Protein AF-A0A954V7H1-F1 (afdb_monomer)

Radius of gyration: 16.61 Å; Cα contacts (8 Å, |Δi|>4): 45; chains: 1; bounding box: 45×21×44 Å

Secondary structure (DSSP, 8-state):
-HHHHHHHHHHHHHHHTHHHHS-GGGHHHHHHHIIIIIIIIIHHHHHHHHHHHH--SS--HHHHHHHHHHHHHHHHHHHHHHHTTSPPPPGGGS--

Solvent-accessible surface area (backbone atoms only — not comparable to full-atom values): 5463 Å² total; per-residue (Å²): 108,69,69,57,51,57,54,48,51,52,52,48,41,57,76,64,46,56,41,51,58,36,59,84,95,44,18,70,60,49,41,50,48,50,48,47,49,50,52,56,48,51,43,48,49,51,51,51,52,28,53,64,70,23,66,52,88,76,81,43,69,67,48,35,55,51,34,41,51,51,49,54,48,50,53,51,49,51,51,56,60,55,50,77,72,54,72,80,52,62,75,92,77,57,85,130

Sequence (96 aa):
FAAGFFTVAQFSFWGNYIPRVFPLHLRGTGEGFAANIGGRILGTAAAWFTISLSQSSPPDAGKIATMSAFVAGAYALVGTVLTFFLPEPASEDLPE

Mean predicted aligned error: 6.33 Å

Foldseek 3Di:
DVVCVLVVVLVCCLVPPQLLLDDPVCSVVSNVCCCCCVVPVVVVVLVVQLCVQQDDVVRDPVSSVVSNCVSVVVVSVVSVVVVVVRDGGDPVPDDD

Structure (mmCIF, N/CA/C/O backbone):
data_AF-A0A954V7H1-F1
#
_entry.id   AF-A0A954V7H1-F1
#
loop_
_atom_site.group_PDB
_atom_site.id
_atom_site.type_symbol
_atom_site.label_atom_id
_atom_site.label_alt_id
_atom_site.label_comp_id
_atom_site.label_asym_id
_atom_site.label_entity_id
_atom_site.label_seq_id
_atom_site.pdbx_PDB_ins_code
_atom_s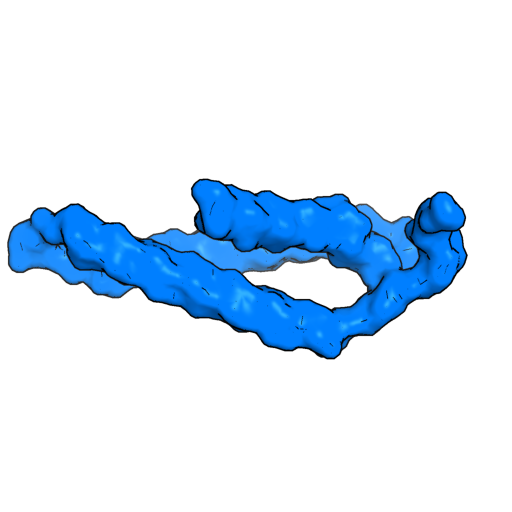ite.Cartn_x
_atom_site.Cartn_y
_atom_site.Cartn_z
_atom_site.occupancy
_atom_site.B_iso_or_equiv
_atom_site.auth_seq_id
_atom_site.auth_comp_id
_atom_site.auth_asym_id
_atom_site.auth_atom_id
_atom_site.pdbx_PDB_model_num
ATOM 1 N N . PHE A 1 1 ? -8.119 10.214 -17.057 1.00 78.44 1 PHE A N 1
ATOM 2 C CA . PHE A 1 1 ? -9.325 10.195 -16.204 1.00 78.44 1 PHE A CA 1
ATOM 3 C C . PHE A 1 1 ? -9.323 9.000 -15.249 1.00 78.44 1 PHE A C 1
ATOM 5 O O . PHE A 1 1 ? -9.097 9.225 -14.072 1.00 78.44 1 PHE A O 1
ATOM 12 N N . ALA A 1 2 ? -9.455 7.752 -15.725 1.00 83.25 2 ALA A N 1
ATOM 13 C CA . ALA A 1 2 ? -9.538 6.562 -14.858 1.00 83.25 2 ALA A CA 1
ATOM 14 C C . ALA A 1 2 ? -8.353 6.392 -13.887 1.00 83.25 2 ALA A C 1
ATOM 16 O O . ALA A 1 2 ? -8.570 6.226 -12.695 1.00 83.25 2 ALA A O 1
ATOM 17 N N . ALA A 1 3 ? -7.107 6.514 -14.364 1.00 82.31 3 ALA A N 1
ATOM 18 C CA . ALA A 1 3 ? -5.928 6.441 -13.492 1.00 82.31 3 ALA A CA 1
ATOM 19 C C . ALA A 1 3 ? -5.975 7.491 -12.367 1.00 82.31 3 ALA A C 1
ATOM 21 O O . ALA A 1 3 ? -5.792 7.160 -11.205 1.00 82.31 3 ALA A O 1
ATOM 22 N N . GLY A 1 4 ? -6.321 8.739 -12.703 1.00 83.44 4 GLY A N 1
ATOM 23 C CA . GLY A 1 4 ? -6.496 9.808 -11.718 1.00 83.44 4 GLY A CA 1
ATOM 24 C C . GLY A 1 4 ? -7.616 9.515 -10.720 1.00 83.44 4 GLY A C 1
ATOM 25 O O . GLY A 1 4 ? -7.418 9.715 -9.531 1.00 83.44 4 GLY A O 1
ATOM 26 N N . PHE A 1 5 ? -8.751 8.978 -11.176 1.00 86.69 5 PHE A N 1
ATOM 27 C CA . PHE A 1 5 ? -9.842 8.560 -10.293 1.00 86.69 5 PHE A CA 1
ATOM 28 C C . PHE A 1 5 ? -9.378 7.507 -9.278 1.00 86.69 5 PHE A C 1
ATOM 30 O O . PHE A 1 5 ? -9.544 7.714 -8.080 1.00 86.69 5 PHE A O 1
ATOM 37 N N . PHE A 1 6 ? -8.738 6.424 -9.731 1.00 82.69 6 PHE A N 1
ATOM 38 C CA . PHE A 1 6 ? -8.277 5.356 -8.837 1.00 82.69 6 PHE A CA 1
ATOM 39 C C . PHE A 1 6 ? -7.179 5.822 -7.876 1.00 82.69 6 PHE A C 1
ATOM 41 O O . PHE A 1 6 ? -7.208 5.471 -6.699 1.00 82.69 6 PHE A O 1
ATOM 48 N N . THR A 1 7 ? -6.237 6.647 -8.339 1.00 82.38 7 THR A N 1
ATOM 49 C CA . THR A 1 7 ? -5.185 7.189 -7.472 1.00 82.38 7 THR A CA 1
ATOM 50 C C . THR A 1 7 ? -5.764 8.137 -6.422 1.00 82.38 7 THR A C 1
ATOM 52 O O . THR A 1 7 ? -5.463 7.993 -5.239 1.00 82.38 7 THR A O 1
ATOM 55 N N . VAL A 1 8 ? -6.623 9.077 -6.825 1.00 85.25 8 VAL A N 1
ATOM 56 C CA . VAL A 1 8 ? -7.211 10.058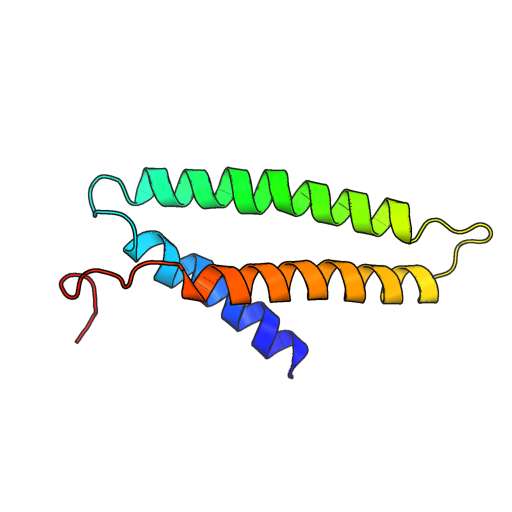 -5.902 1.00 85.25 8 VAL A CA 1
ATOM 57 C C . VAL A 1 8 ? -8.147 9.380 -4.905 1.00 85.25 8 VAL A C 1
ATOM 59 O O . VAL A 1 8 ? -8.040 9.662 -3.717 1.00 85.25 8 VAL A O 1
ATOM 62 N N . ALA A 1 9 ? -8.994 8.441 -5.341 1.00 82.88 9 ALA A N 1
ATOM 63 C CA . ALA A 1 9 ? -9.891 7.708 -4.448 1.00 82.88 9 ALA A CA 1
ATOM 64 C C . ALA A 1 9 ? -9.123 6.981 -3.329 1.00 82.88 9 ALA A C 1
ATOM 66 O O . ALA A 1 9 ? -9.507 7.071 -2.162 1.00 82.88 9 ALA A O 1
ATOM 67 N N . GLN A 1 10 ? -7.998 6.336 -3.658 1.00 78.50 10 GLN A N 1
ATOM 68 C CA . GLN A 1 10 ? -7.178 5.631 -2.672 1.00 78.50 10 GLN A CA 1
ATOM 69 C C . GLN A 1 10 ? -6.519 6.590 -1.664 1.00 78.50 10 GLN A C 1
ATOM 71 O O . GLN A 1 10 ? -6.508 6.314 -0.462 1.00 78.50 10 GLN A O 1
ATOM 76 N N . PHE A 1 11 ? -6.008 7.740 -2.125 1.00 77.38 11 PHE A N 1
ATOM 77 C CA . PHE A 1 11 ? -5.445 8.767 -1.237 1.00 77.3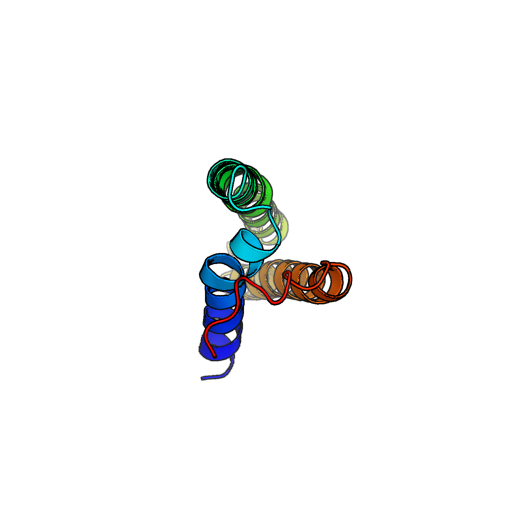8 11 PHE A CA 1
ATOM 78 C C . PHE A 1 11 ? -6.513 9.430 -0.361 1.00 77.38 11 PHE A C 1
ATOM 80 O O . PHE A 1 11 ? -6.267 9.676 0.820 1.00 77.38 11 PHE A O 1
ATOM 87 N N . SER A 1 12 ? -7.707 9.681 -0.903 1.00 78.94 12 SER A N 1
ATOM 88 C CA . SER A 1 12 ? -8.841 10.212 -0.145 1.00 78.94 12 SER A CA 1
ATOM 89 C C . SER A 1 12 ? -9.311 9.236 0.932 1.00 78.94 12 SER A C 1
ATOM 91 O O . SER A 1 12 ? -9.583 9.678 2.048 1.00 78.94 12 SER A O 1
ATOM 93 N N . PHE A 1 13 ? -9.352 7.933 0.632 1.00 77.25 13 PHE A N 1
ATOM 94 C CA . PHE A 1 13 ? -9.657 6.884 1.606 1.00 77.25 13 PHE A CA 1
ATOM 95 C C . PHE A 1 13 ? -8.643 6.875 2.756 1.00 77.25 13 PHE A C 1
ATOM 97 O O . PHE A 1 13 ? -9.022 6.932 3.926 1.00 77.25 13 PHE A O 1
ATOM 104 N N . TRP A 1 14 ? -7.348 6.890 2.435 1.00 71.81 14 TRP A N 1
ATOM 105 C CA . TRP A 1 14 ? -6.300 6.912 3.453 1.00 71.81 14 TRP A CA 1
ATOM 106 C C . TRP A 1 14 ? -6.341 8.177 4.322 1.00 71.81 14 TRP A C 1
ATOM 108 O O . TRP A 1 14 ? -6.262 8.071 5.540 1.00 71.81 14 TRP A O 1
ATOM 118 N N . GLY A 1 15 ? -6.507 9.357 3.719 1.00 70.56 15 GLY A N 1
ATOM 119 C CA . GLY A 1 15 ? -6.469 10.628 4.448 1.00 70.56 15 GLY A CA 1
ATOM 120 C C . GLY A 1 15 ? -7.744 10.967 5.227 1.00 70.56 15 GLY A C 1
ATOM 121 O O . GLY A 1 15 ? -7.669 11.704 6.201 1.00 70.56 15 GLY A O 1
ATOM 122 N N . ASN A 1 16 ? -8.912 10.455 4.820 1.00 76.44 16 ASN A N 1
ATOM 123 C CA . ASN A 1 16 ? -10.189 10.831 5.442 1.00 76.44 16 ASN A CA 1
ATOM 124 C C . ASN A 1 16 ? -10.869 9.697 6.209 1.00 76.44 16 ASN A C 1
ATOM 126 O O . ASN A 1 16 ? -11.564 9.987 7.179 1.00 76.44 16 ASN A O 1
ATOM 130 N N . TYR A 1 17 ? -10.712 8.438 5.786 1.00 77.25 17 TYR A N 1
ATOM 131 C CA . TYR A 1 17 ? -11.482 7.309 6.321 1.00 77.25 17 TYR A CA 1
ATOM 132 C C . TYR A 1 17 ? -10.698 6.493 7.353 1.00 77.25 17 TYR A C 1
ATOM 134 O O . TYR A 1 17 ? -11.180 6.301 8.465 1.00 77.25 17 TYR A O 1
ATOM 142 N N . ILE A 1 18 ? -9.468 6.070 7.034 1.00 77.50 18 ILE A N 1
ATOM 143 C CA . ILE A 1 18 ? -8.633 5.248 7.937 1.00 77.50 18 ILE A CA 1
ATOM 144 C C . ILE A 1 18 ? -8.462 5.858 9.342 1.00 77.50 18 ILE A C 1
ATOM 146 O O . ILE A 1 18 ? -8.608 5.121 10.317 1.00 77.50 18 ILE A O 1
ATOM 150 N N . PRO A 1 19 ? -8.215 7.173 9.505 1.00 77.75 19 PRO A N 1
ATOM 151 C CA . PRO A 1 19 ? -8.088 7.777 10.830 1.00 77.75 19 PRO A CA 1
ATOM 152 C C . PRO A 1 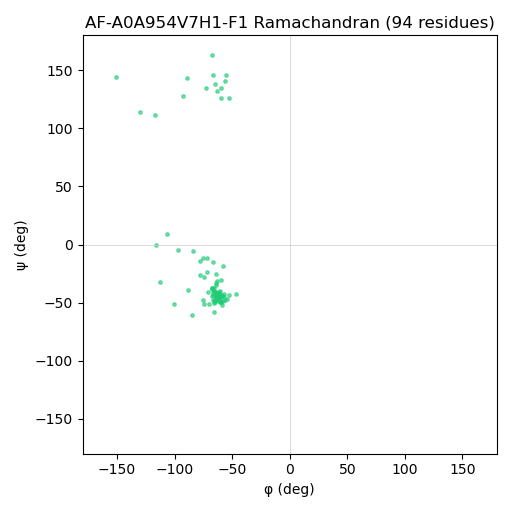19 ? -9.349 7.622 11.687 1.00 77.75 19 PRO A C 1
ATOM 154 O O . PRO A 1 19 ? -9.270 7.533 12.911 1.00 77.75 19 PRO A O 1
ATOM 157 N N . ARG A 1 20 ? -10.523 7.569 11.052 1.00 76.75 20 ARG A N 1
ATOM 158 C CA . ARG A 1 20 ? -11.819 7.458 11.734 1.00 76.75 20 ARG A CA 1
ATOM 159 C C . ARG A 1 20 ? -12.124 6.041 12.210 1.00 76.75 20 ARG A C 1
ATOM 161 O O . ARG A 1 20 ? -13.000 5.867 13.043 1.00 76.75 20 ARG A O 1
ATOM 168 N N . VAL A 1 21 ? -11.383 5.042 11.727 1.00 80.00 21 VAL A N 1
ATOM 169 C CA . VAL A 1 21 ? -11.466 3.664 12.233 1.00 80.00 21 VAL A CA 1
ATOM 170 C C . VAL A 1 21 ? -10.835 3.548 13.627 1.00 80.00 21 VAL A C 1
ATOM 172 O O . VAL A 1 21 ? -11.176 2.658 14.404 1.00 80.00 21 VAL A O 1
ATOM 175 N N . PHE A 1 22 ? -9.921 4.457 13.974 1.00 80.19 22 PHE A N 1
ATOM 176 C CA . PHE A 1 22 ? -9.304 4.491 15.293 1.00 80.19 22 PHE A CA 1
ATOM 177 C C . PHE A 1 22 ? -10.118 5.359 16.270 1.00 80.19 22 PHE A C 1
ATOM 179 O O . PHE A 1 22 ? -10.606 6.424 15.878 1.00 80.19 22 PHE A O 1
ATOM 186 N N . PRO A 1 23 ? -10.204 4.973 17.560 1.00 80.44 23 PRO A N 1
ATOM 187 C CA . PRO A 1 23 ? -10.821 5.801 18.595 1.00 80.44 23 PRO A CA 1
ATOM 188 C C . PRO A 1 23 ? -10.185 7.192 18.652 1.00 80.44 23 PRO A C 1
ATOM 190 O O . PRO A 1 23 ? -8.968 7.318 18.499 1.00 80.44 23 PRO A O 1
ATOM 193 N N . LEU A 1 24 ? -10.975 8.225 18.959 1.00 82.44 24 LEU A N 1
ATOM 194 C CA . LEU A 1 24 ? -10.528 9.628 18.978 1.00 82.44 24 LEU A CA 1
ATOM 195 C C . LEU A 1 24 ? -9.199 9.856 19.721 1.00 82.44 24 LEU A C 1
ATOM 197 O O . LEU A 1 24 ? -8.321 10.553 19.218 1.00 82.44 24 LEU A O 1
ATOM 201 N N . HIS A 1 25 ? -9.011 9.224 20.882 1.00 81.94 25 HIS A N 1
ATOM 202 C CA . HIS A 1 25 ? -7.806 9.371 21.708 1.00 81.94 25 HIS A CA 1
ATOM 203 C C . HIS A 1 25 ? -6.567 8.618 21.176 1.00 81.94 25 HIS A C 1
ATOM 205 O O . HIS A 1 25 ? -5.462 8.864 21.652 1.00 81.94 25 HIS A O 1
ATOM 211 N N . LEU A 1 26 ? -6.723 7.727 20.187 1.00 82.88 26 LEU A N 1
ATOM 212 C CA . LEU A 1 26 ? -5.635 6.992 19.519 1.00 82.88 26 LEU A CA 1
ATOM 213 C C . LEU A 1 26 ? -5.500 7.334 18.029 1.00 82.88 26 LEU A C 1
ATOM 215 O O . LEU A 1 26 ? -4.601 6.813 17.364 1.00 82.88 26 LEU A O 1
ATOM 219 N N . ARG A 1 27 ? -6.351 8.222 17.500 1.00 83.62 27 ARG A N 1
ATOM 220 C CA . ARG A 1 27 ? -6.403 8.569 16.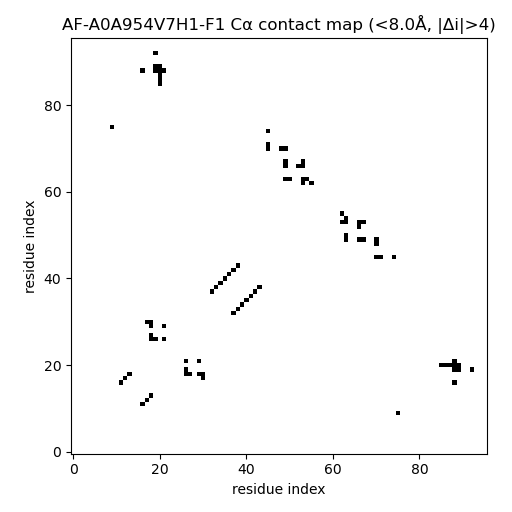074 1.00 83.62 27 ARG A CA 1
ATOM 221 C C . ARG A 1 27 ? -5.048 9.024 15.533 1.00 83.62 27 ARG A C 1
ATOM 223 O O . ARG A 1 27 ? -4.591 8.488 14.529 1.00 83.62 27 ARG A O 1
ATOM 230 N N . GLY A 1 28 ? -4.361 9.921 16.242 1.00 83.62 28 GLY A N 1
ATOM 231 C CA . GLY A 1 28 ? -3.038 10.406 15.825 1.00 83.62 28 GLY A CA 1
ATOM 232 C C . GLY A 1 28 ? -1.958 9.315 15.815 1.00 83.62 28 GLY A C 1
ATOM 233 O O . GLY A 1 28 ? -1.092 9.294 14.942 1.00 83.62 28 GLY A O 1
ATOM 234 N N . THR A 1 29 ? -2.018 8.358 16.745 1.00 88.12 29 THR A N 1
ATOM 235 C CA . THR A 1 29 ? -1.093 7.214 16.766 1.00 88.12 29 THR A CA 1
ATOM 236 C C . THR A 1 29 ? -1.386 6.238 15.626 1.00 88.12 29 THR A C 1
ATOM 238 O O . THR A 1 29 ? -0.452 5.764 14.976 1.00 88.12 29 THR A O 1
ATOM 241 N N . GLY A 1 30 ? -2.666 5.978 15.342 1.00 83.00 30 GLY A N 1
ATOM 242 C CA . GLY A 1 30 ? -3.107 5.152 14.215 1.00 83.00 30 GLY A CA 1
ATOM 243 C C . GLY A 1 30 ? -2.728 5.748 12.856 1.00 83.00 30 GLY A C 1
ATOM 244 O O . GLY A 1 30 ? -2.168 5.046 12.014 1.00 83.00 30 GLY A O 1
ATOM 245 N N . GLU A 1 31 ? -2.929 7.056 12.670 1.00 84.12 31 GLU A N 1
ATOM 246 C CA . GLU A 1 31 ? -2.455 7.801 11.494 1.00 84.12 31 GLU A CA 1
ATOM 247 C C . GLU A 1 31 ? -0.941 7.691 11.321 1.00 84.12 31 GLU A C 1
ATOM 249 O O . GLU A 1 31 ? -0.453 7.359 10.237 1.00 84.12 31 GLU A O 1
ATOM 254 N N . GLY A 1 32 ? -0.187 7.915 12.400 1.00 86.19 32 GLY A N 1
ATOM 255 C CA . GLY A 1 32 ? 1.266 7.790 12.389 1.00 86.19 32 GLY A CA 1
ATOM 256 C C . GLY A 1 32 ? 1.724 6.384 11.996 1.00 86.19 32 GLY A C 1
ATOM 257 O O . GLY A 1 32 ? 2.628 6.238 11.169 1.00 86.19 32 GLY A O 1
ATOM 258 N N . PHE A 1 33 ? 1.092 5.342 12.534 1.00 86.81 33 PHE A N 1
ATOM 259 C CA . PHE A 1 33 ? 1.393 3.960 12.163 1.00 86.81 33 PHE A CA 1
ATOM 260 C C . PHE A 1 33 ? 1.090 3.692 10.684 1.00 86.81 33 PHE A C 1
ATOM 262 O O . PHE A 1 33 ? 1.955 3.187 9.964 1.00 86.81 33 PHE A O 1
ATOM 269 N N . ALA A 1 34 ? -0.089 4.094 10.201 1.00 84.62 34 ALA A N 1
ATOM 270 C CA . ALA A 1 34 ? -0.478 3.929 8.803 1.00 84.62 34 ALA A CA 1
ATOM 271 C C . ALA A 1 34 ? 0.479 4.664 7.844 1.00 84.62 34 ALA A C 1
ATOM 273 O O . ALA A 1 34 ? 0.858 4.112 6.810 1.00 84.62 34 ALA A O 1
ATOM 274 N N . ALA A 1 35 ? 0.930 5.870 8.200 1.00 86.00 35 ALA A N 1
ATOM 275 C CA . ALA A 1 35 ? 1.894 6.635 7.411 1.00 86.00 35 ALA A CA 1
ATOM 276 C C . ALA A 1 35 ? 3.284 5.980 7.377 1.00 86.00 35 ALA A C 1
ATOM 278 O O . ALA A 1 35 ? 3.914 5.896 6.319 1.00 86.00 35 ALA A O 1
ATOM 279 N N . ASN A 1 36 ? 3.778 5.499 8.521 1.00 89.81 36 ASN A N 1
ATOM 280 C CA . ASN A 1 36 ? 5.114 4.913 8.603 1.00 89.81 36 ASN A CA 1
ATOM 281 C C . ASN A 1 36 ? 5.164 3.511 7.987 1.00 89.81 36 ASN A C 1
ATOM 283 O O . ASN A 1 36 ? 6.033 3.240 7.162 1.00 89.81 36 ASN A O 1
ATOM 287 N N . ILE A 1 37 ? 4.227 2.628 8.327 1.00 89.69 37 ILE A N 1
ATOM 288 C CA . ILE A 1 37 ? 4.221 1.266 7.787 1.00 89.69 37 ILE A CA 1
ATOM 289 C C . ILE A 1 37 ? 3.745 1.260 6.336 1.00 89.69 37 ILE A C 1
ATOM 291 O O . ILE A 1 37 ? 4.437 0.736 5.466 1.00 89.69 37 ILE A O 1
ATOM 295 N N . GLY A 1 38 ? 2.600 1.882 6.052 1.00 85.50 38 GLY A N 1
ATOM 296 C CA . GLY A 1 38 ? 2.045 1.932 4.701 1.00 85.50 38 GLY A CA 1
ATOM 297 C C . GLY A 1 38 ? 2.924 2.742 3.753 1.00 85.50 38 GLY A C 1
ATOM 298 O O . GLY A 1 38 ? 3.422 2.227 2.755 1.00 85.50 38 GLY A O 1
ATOM 299 N N . GLY A 1 39 ? 3.161 4.010 4.083 1.00 83.62 39 GLY A N 1
ATOM 300 C CA . GLY A 1 39 ? 3.904 4.915 3.207 1.00 83.62 39 GLY A CA 1
ATOM 301 C C . GLY A 1 39 ? 5.393 4.582 3.109 1.00 83.62 39 GLY A C 1
ATOM 302 O O . GLY A 1 39 ? 5.926 4.463 2.007 1.00 83.62 39 GLY A O 1
ATOM 303 N N . ARG A 1 40 ? 6.084 4.427 4.247 1.00 87.62 40 ARG A N 1
ATOM 304 C CA . ARG A 1 40 ? 7.556 4.322 4.250 1.00 87.62 40 ARG A CA 1
ATOM 305 C C . ARG A 1 40 ? 8.063 2.899 4.092 1.00 87.62 40 ARG A C 1
ATOM 307 O O . ARG A 1 40 ? 9.044 2.711 3.382 1.00 87.62 40 ARG A O 1
ATOM 314 N N . ILE A 1 41 ? 7.431 1.900 4.703 1.00 92.50 41 ILE A N 1
ATOM 315 C CA . ILE A 1 41 ? 7.904 0.512 4.579 1.00 92.50 41 ILE A CA 1
ATOM 316 C C . ILE A 1 41 ? 7.340 -0.132 3.314 1.00 92.50 41 ILE A C 1
ATOM 318 O O . ILE A 1 41 ? 8.104 -0.502 2.422 1.00 92.50 41 ILE A O 1
ATOM 322 N N . LEU A 1 42 ? 6.012 -0.224 3.199 1.00 89.88 42 LEU A N 1
ATOM 323 C CA . LEU A 1 42 ? 5.378 -0.887 2.057 1.00 89.88 42 LEU A CA 1
ATOM 324 C C . LEU A 1 42 ? 5.601 -0.118 0.749 1.00 89.88 42 LEU A C 1
ATOM 326 O O . LEU A 1 42 ? 5.864 -0.748 -0.276 1.00 89.88 42 LEU A O 1
ATOM 330 N N . GLY A 1 43 ? 5.578 1.218 0.783 1.00 88.12 43 GLY A N 1
ATOM 331 C CA . GLY A 1 43 ? 5.897 2.052 -0.380 1.00 88.12 43 GLY A CA 1
ATOM 332 C C . GLY A 1 43 ? 7.337 1.876 -0.875 1.00 88.12 43 GLY A C 1
ATOM 333 O O . GLY A 1 43 ? 7.562 1.703 -2.073 1.00 88.12 43 GLY A O 1
ATOM 334 N N . THR A 1 44 ? 8.317 1.826 0.033 1.00 92.12 44 THR A N 1
ATOM 335 C CA . THR A 1 44 ? 9.720 1.578 -0.352 1.00 92.12 44 THR A CA 1
ATOM 336 C C . THR A 1 44 ? 9.911 0.160 -0.892 1.00 92.12 44 THR A C 1
ATOM 338 O O . THR A 1 44 ? 10.630 -0.028 -1.873 1.00 92.12 44 THR A O 1
ATOM 341 N N . ALA A 1 45 ? 9.225 -0.837 -0.322 1.00 91.75 45 ALA A N 1
ATOM 342 C CA . ALA A 1 45 ? 9.229 -2.197 -0.859 1.00 91.75 45 ALA A CA 1
ATOM 343 C C . ALA A 1 45 ? 8.651 -2.247 -2.286 1.00 91.75 45 ALA A C 1
ATOM 345 O O . ALA A 1 45 ? 9.241 -2.885 -3.156 1.00 91.75 45 ALA A O 1
ATOM 346 N N . ALA A 1 46 ? 7.559 -1.524 -2.562 1.00 90.50 46 ALA A N 1
ATOM 347 C CA . ALA A 1 46 ? 6.973 -1.442 -3.902 1.00 90.50 46 ALA A CA 1
ATOM 348 C C . ALA A 1 46 ? 7.953 -0.836 -4.924 1.00 90.50 46 ALA A C 1
ATOM 350 O O . ALA A 1 46 ? 8.075 -1.334 -6.048 1.00 90.50 46 ALA A O 1
ATOM 351 N N . ALA A 1 47 ? 8.692 0.205 -4.526 1.00 90.38 47 ALA A N 1
ATOM 352 C CA . ALA A 1 47 ? 9.740 0.796 -5.356 1.00 90.38 47 ALA A CA 1
ATOM 353 C C . ALA A 1 47 ? 10.865 -0.211 -5.645 1.00 90.38 47 ALA A C 1
ATOM 355 O O . ALA A 1 47 ? 11.269 -0.367 -6.798 1.00 90.38 47 ALA A O 1
ATOM 356 N N . TRP A 1 48 ? 11.316 -0.944 -4.623 1.00 93.56 48 TRP A N 1
ATOM 357 C CA . TRP A 1 48 ? 12.325 -1.990 -4.783 1.00 93.56 48 TRP A CA 1
ATOM 358 C C . TRP A 1 48 ? 11.858 -3.095 -5.738 1.00 93.56 48 TRP A C 1
ATOM 360 O O . TRP A 1 48 ? 12.556 -3.385 -6.708 1.00 93.56 48 TRP A O 1
ATOM 370 N N . PHE A 1 49 ? 10.647 -3.634 -5.556 1.00 92.81 49 PHE A N 1
ATOM 371 C CA . PHE A 1 49 ? 10.083 -4.645 -6.459 1.00 92.81 49 PHE A CA 1
ATOM 372 C C . PHE A 1 49 ? 9.974 -4.147 -7.899 1.00 92.81 49 PHE A C 1
ATOM 374 O O . PHE A 1 49 ? 10.345 -4.865 -8.826 1.00 92.81 49 PHE A O 1
ATOM 381 N N . THR A 1 50 ? 9.503 -2.916 -8.099 1.00 92.00 50 THR A N 1
ATOM 382 C CA . THR A 1 50 ? 9.370 -2.333 -9.440 1.00 92.00 50 THR A CA 1
ATOM 383 C C . THR A 1 50 ? 10.720 -2.259 -10.142 1.00 92.00 50 THR A C 1
ATOM 385 O O . THR A 1 50 ? 10.844 -2.668 -11.299 1.00 92.00 50 THR A O 1
ATOM 388 N N . ILE A 1 51 ? 11.749 -1.780 -9.441 1.00 92.19 51 ILE A N 1
ATOM 389 C CA . ILE A 1 51 ? 13.100 -1.662 -9.993 1.00 92.19 51 ILE A CA 1
ATOM 390 C C . ILE A 1 51 ? 13.674 -3.052 -10.275 1.00 92.19 51 ILE A C 1
ATOM 392 O O . ILE A 1 51 ? 14.106 -3.296 -11.396 1.00 92.19 51 ILE A O 1
ATOM 396 N N . SER A 1 52 ? 13.621 -3.978 -9.315 1.00 93.00 52 SER A N 1
ATOM 397 C CA . SER A 1 52 ? 14.156 -5.338 -9.468 1.00 93.00 52 SER A CA 1
ATOM 398 C C . SER A 1 52 ? 13.499 -6.111 -10.614 1.00 93.00 52 SER A C 1
ATOM 400 O O . SER A 1 52 ? 14.191 -6.734 -11.413 1.00 93.00 52 SER A O 1
ATOM 402 N N . LEU A 1 53 ? 12.173 -6.043 -10.748 1.00 91.50 53 LEU A N 1
ATOM 403 C CA . LEU A 1 53 ? 11.445 -6.763 -11.801 1.00 91.50 53 LEU A CA 1
ATOM 404 C C . LEU A 1 53 ? 11.624 -6.129 -13.187 1.00 91.50 53 LEU A C 1
ATOM 406 O O . LEU A 1 53 ? 11.566 -6.823 -14.207 1.00 91.50 53 LEU A O 1
ATOM 410 N N . SER A 1 54 ? 11.863 -4.818 -13.247 1.00 92.31 54 SER A N 1
ATOM 411 C CA . SER A 1 54 ? 12.098 -4.113 -14.510 1.00 92.31 54 SER A CA 1
ATOM 412 C C . SER A 1 54 ? 13.542 -4.179 -15.012 1.00 92.31 54 SER A C 1
ATOM 414 O O . SER A 1 54 ? 13.798 -3.769 -16.149 1.00 92.31 54 SER A O 1
ATOM 416 N N . GLN A 1 55 ? 14.472 -4.754 -14.236 1.00 92.25 55 GLN A N 1
ATOM 417 C CA . GLN A 1 55 ? 15.869 -4.907 -14.650 1.00 92.25 55 GLN A CA 1
ATOM 418 C C . GLN A 1 55 ? 15.967 -5.594 -16.021 1.00 92.25 55 GLN A C 1
ATOM 420 O O . GLN A 1 55 ? 15.398 -6.663 -16.270 1.00 92.25 55 GLN A O 1
ATOM 425 N N . SER A 1 56 ? 16.666 -4.939 -16.943 1.00 90.12 56 SER A N 1
ATOM 426 C CA . SER A 1 56 ? 16.898 -5.393 -18.314 1.00 90.12 56 SER A CA 1
ATOM 427 C C . SER A 1 56 ? 18.230 -4.849 -18.826 1.00 90.12 56 SER A C 1
ATOM 429 O O . SER A 1 56 ? 18.622 -3.735 -18.483 1.00 90.12 56 SER A O 1
ATOM 431 N N . SER A 1 57 ? 18.916 -5.659 -19.635 1.00 87.31 57 SER A N 1
ATOM 432 C CA . SER A 1 57 ? 20.119 -5.270 -20.373 1.00 87.31 57 SER A CA 1
ATOM 433 C C . SER A 1 57 ? 19.938 -5.670 -21.842 1.00 87.31 57 SER A C 1
ATOM 435 O O . SER A 1 57 ? 19.878 -6.871 -22.113 1.00 87.31 57 SER A O 1
ATOM 437 N N . PRO A 1 58 ? 19.855 -4.711 -22.785 1.00 88.38 58 PRO A N 1
ATOM 438 C CA . PRO A 1 58 ? 19.892 -3.257 -22.578 1.00 88.38 58 PRO A CA 1
ATOM 439 C C . PRO A 1 58 ? 18.652 -2.720 -21.823 1.00 88.38 58 PRO A C 1
ATOM 441 O O . PRO A 1 58 ? 17.649 -3.431 -21.738 1.00 88.38 58 PRO A O 1
ATOM 444 N N . PRO A 1 59 ? 18.705 -1.491 -21.268 1.00 87.38 59 PRO A N 1
ATOM 445 C CA . PRO A 1 59 ? 17.573 -0.886 -20.568 1.00 87.38 59 PRO A CA 1
ATOM 446 C C . PRO A 1 59 ? 16.345 -0.729 -21.473 1.00 87.38 59 PRO A C 1
ATOM 448 O O . PRO A 1 59 ? 16.429 -0.108 -22.532 1.00 87.38 59 PRO A O 1
ATOM 451 N N . ASP A 1 60 ? 15.200 -1.251 -21.029 1.00 91.75 60 ASP A N 1
ATOM 452 C CA . ASP A 1 60 ? 13.928 -1.190 -21.754 1.00 91.75 60 ASP A CA 1
ATOM 453 C C . ASP A 1 60 ? 12.873 -0.384 -20.974 1.00 91.75 60 ASP A C 1
ATOM 455 O O . ASP A 1 60 ? 12.354 -0.809 -19.936 1.00 91.75 60 ASP A O 1
ATOM 459 N N . ALA A 1 61 ? 12.518 0.786 -21.511 1.00 90.06 61 ALA A N 1
ATOM 460 C CA . ALA A 1 61 ? 11.490 1.656 -20.944 1.00 90.06 61 ALA A CA 1
ATOM 461 C C . ALA A 1 61 ? 10.090 1.013 -20.945 1.00 90.06 61 ALA A C 1
ATOM 463 O O . ALA A 1 61 ? 9.309 1.240 -20.017 1.00 90.06 61 ALA A O 1
ATOM 464 N N . GLY A 1 62 ? 9.772 0.184 -21.944 1.00 92.44 62 GLY A N 1
ATOM 465 C CA . GLY A 1 62 ? 8.501 -0.536 -22.023 1.00 92.44 62 GLY A CA 1
ATOM 466 C C . GLY A 1 62 ? 8.375 -1.579 -20.914 1.00 92.44 62 GLY A C 1
ATOM 467 O O . GLY A 1 62 ? 7.320 -1.694 -20.279 1.00 92.44 62 GLY A O 1
ATOM 468 N N . LYS A 1 63 ? 9.474 -2.275 -20.600 1.00 90.94 63 LYS A N 1
ATOM 469 C CA . LYS A 1 63 ? 9.529 -3.210 -19.470 1.00 90.94 63 LYS A CA 1
ATOM 470 C C . LYS A 1 63 ? 9.346 -2.492 -18.132 1.00 90.94 63 LYS A C 1
ATOM 472 O O . LYS A 1 63 ? 8.574 -2.967 -17.300 1.00 90.94 63 LYS A O 1
ATOM 477 N N . ILE A 1 64 ? 9.986 -1.336 -17.937 1.00 92.12 64 ILE A N 1
ATOM 478 C CA . ILE A 1 64 ? 9.796 -0.510 -16.732 1.00 92.12 64 ILE A CA 1
ATOM 479 C C . ILE A 1 64 ? 8.334 -0.092 -16.587 1.00 92.12 64 ILE A C 1
ATOM 481 O O . ILE A 1 64 ? 7.752 -0.297 -15.521 1.00 92.12 64 ILE A O 1
ATOM 485 N N . ALA A 1 65 ? 7.719 0.436 -17.648 1.00 92.38 65 ALA A N 1
ATOM 486 C CA . ALA A 1 65 ? 6.321 0.865 -17.614 1.00 92.38 65 ALA A CA 1
ATOM 487 C C . ALA A 1 65 ? 5.378 -0.298 -17.269 1.00 92.38 65 ALA A C 1
ATOM 489 O O . ALA A 1 65 ? 4.505 -0.164 -16.412 1.00 92.38 65 ALA A O 1
ATOM 490 N N . THR A 1 66 ? 5.606 -1.460 -17.883 1.00 93.12 66 THR A N 1
ATOM 491 C CA . THR A 1 66 ? 4.798 -2.665 -17.667 1.00 93.12 66 THR A CA 1
ATOM 492 C C . THR A 1 66 ? 4.925 -3.172 -16.230 1.00 93.12 66 THR A C 1
ATOM 494 O O . THR A 1 66 ? 3.915 -3.375 -15.560 1.00 93.12 66 THR A O 1
ATOM 497 N N . MET A 1 67 ? 6.149 -3.316 -15.709 1.00 94.50 67 MET A N 1
ATOM 498 C CA . MET A 1 67 ? 6.364 -3.782 -14.332 1.00 94.50 67 MET A CA 1
ATOM 499 C C . MET A 1 67 ? 5.847 -2.781 -13.297 1.00 94.50 67 MET A C 1
ATOM 501 O O . MET A 1 67 ? 5.244 -3.192 -12.309 1.00 94.50 67 MET A O 1
ATOM 505 N N . SER A 1 68 ? 5.996 -1.478 -13.548 1.00 90.12 68 SER A N 1
ATOM 506 C CA . SER A 1 68 ? 5.422 -0.433 -12.691 1.00 90.12 68 SER A CA 1
ATOM 507 C C . SER A 1 68 ? 3.899 -0.531 -12.638 1.00 90.12 68 SER A C 1
ATOM 509 O O . SER A 1 68 ? 3.318 -0.445 -11.558 1.00 90.12 68 SER A O 1
ATOM 511 N N . ALA A 1 69 ? 3.246 -0.762 -13.783 1.00 92.06 69 ALA A N 1
ATOM 512 C CA . ALA A 1 69 ? 1.799 -0.945 -13.841 1.00 92.06 69 ALA A CA 1
ATOM 513 C C . ALA A 1 69 ? 1.352 -2.199 -13.074 1.00 92.06 69 ALA A C 1
ATOM 515 O O . ALA A 1 69 ? 0.381 -2.132 -12.321 1.00 92.06 69 ALA A O 1
ATOM 516 N N . PHE A 1 70 ? 2.074 -3.316 -13.208 1.00 93.62 70 PHE A N 1
ATOM 517 C CA . PHE A 1 70 ? 1.773 -4.542 -12.464 1.00 93.62 70 PHE A CA 1
ATOM 518 C C . PHE A 1 70 ? 1.954 -4.373 -10.957 1.00 93.62 70 PHE A C 1
ATOM 520 O O . PHE A 1 70 ? 1.060 -4.745 -10.202 1.00 93.62 70 PHE A O 1
ATOM 527 N N . VAL A 1 71 ? 3.071 -3.795 -10.506 1.00 93.38 71 VAL A N 1
ATOM 528 C CA . VAL A 1 71 ? 3.327 -3.598 -9.072 1.00 93.38 71 VAL A CA 1
ATOM 529 C C . VAL A 1 71 ? 2.320 -2.615 -8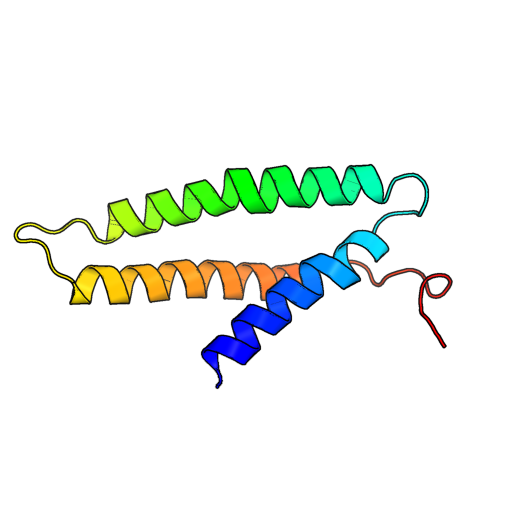.479 1.00 93.38 71 VAL A C 1
ATOM 531 O O . VAL A 1 71 ? 1.683 -2.932 -7.476 1.00 93.38 71 VAL A O 1
ATOM 534 N N . ALA A 1 72 ? 2.100 -1.462 -9.118 1.00 90.56 72 ALA A N 1
ATOM 535 C CA . ALA A 1 72 ? 1.108 -0.494 -8.655 1.00 90.56 72 ALA A CA 1
ATOM 536 C C . ALA A 1 72 ? -0.307 -1.093 -8.641 1.00 90.56 72 ALA A C 1
ATOM 538 O O . ALA A 1 72 ? -1.038 -0.925 -7.665 1.00 90.56 72 ALA A O 1
ATOM 539 N N . GLY A 1 73 ? -0.674 -1.837 -9.688 1.00 90.50 73 GLY A N 1
ATOM 540 C CA . GLY A 1 73 ? -1.959 -2.522 -9.787 1.00 90.50 73 GLY A CA 1
ATOM 541 C C . GLY A 1 73 ? -2.147 -3.591 -8.711 1.00 90.50 73 GLY A C 1
ATOM 542 O O . GLY A 1 73 ? -3.209 -3.652 -8.100 1.00 90.50 73 GLY A O 1
ATOM 543 N N . ALA A 1 74 ? -1.117 -4.389 -8.421 1.00 91.75 74 ALA A N 1
ATOM 544 C CA . ALA A 1 74 ? -1.161 -5.406 -7.373 1.00 91.75 74 ALA A CA 1
ATOM 545 C C . ALA A 1 74 ? -1.344 -4.781 -5.984 1.00 91.75 74 ALA A C 1
ATOM 547 O O . ALA A 1 74 ? -2.202 -5.222 -5.223 1.00 91.75 74 ALA A O 1
ATOM 548 N N . TYR A 1 75 ? -0.595 -3.722 -5.668 1.00 89.69 75 TYR A N 1
ATOM 549 C CA . TYR A 1 75 ? -0.739 -3.009 -4.397 1.00 89.69 75 TYR A CA 1
ATOM 550 C C . TYR A 1 75 ? -2.110 -2.343 -4.265 1.00 89.69 75 TYR A C 1
ATOM 552 O O . TYR A 1 75 ? -2.721 -2.422 -3.199 1.00 89.69 75 TYR A O 1
ATOM 560 N N . ALA A 1 76 ? -2.614 -1.731 -5.340 1.00 87.88 76 ALA A N 1
ATOM 561 C CA . ALA A 1 76 ? -3.955 -1.158 -5.358 1.00 87.88 76 ALA A CA 1
ATOM 562 C C . ALA A 1 76 ? -5.019 -2.240 -5.128 1.00 87.88 76 ALA A C 1
ATOM 564 O O . ALA A 1 76 ? -5.853 -2.086 -4.244 1.00 87.88 76 ALA A O 1
ATOM 565 N N . LEU A 1 77 ? -4.940 -3.365 -5.846 1.00 89.50 77 LEU A N 1
ATOM 566 C CA . LEU A 1 77 ? -5.879 -4.477 -5.708 1.00 89.50 77 LEU A CA 1
ATOM 567 C C . LEU A 1 77 ? -5.861 -5.063 -4.294 1.00 89.50 77 LEU A C 1
ATOM 569 O O . LEU A 1 77 ? -6.918 -5.228 -3.692 1.00 89.50 77 LEU A O 1
ATOM 573 N N . VAL A 1 78 ? -4.676 -5.350 -3.750 1.00 90.25 78 VAL A N 1
ATOM 574 C CA . VAL A 1 78 ? -4.532 -5.868 -2.384 1.00 90.25 78 VAL A CA 1
ATOM 575 C C . VAL A 1 78 ? -5.084 -4.861 -1.378 1.00 90.25 78 VAL A C 1
ATOM 577 O O . VAL A 1 78 ? -5.857 -5.247 -0.508 1.00 90.25 78 VAL A O 1
ATOM 580 N N . GLY A 1 79 ? -4.764 -3.572 -1.518 1.00 86.75 79 GLY A N 1
ATOM 581 C CA . GLY A 1 79 ? -5.305 -2.517 -0.660 1.00 86.75 79 GLY A CA 1
ATOM 582 C C . GLY A 1 79 ? -6.833 -2.433 -0.711 1.00 86.75 79 GLY A C 1
ATOM 583 O O . GLY A 1 79 ? -7.480 -2.362 0.333 1.00 86.75 79 GLY A O 1
ATOM 584 N N . THR A 1 80 ? -7.427 -2.503 -1.904 1.00 86.38 80 THR A N 1
ATOM 585 C CA . THR A 1 80 ? -8.885 -2.526 -2.083 1.00 86.38 80 THR A CA 1
ATOM 586 C C . THR A 1 80 ? -9.511 -3.777 -1.468 1.00 86.38 80 THR A C 1
ATOM 588 O O . THR A 1 80 ? -10.491 -3.664 -0.741 1.00 86.38 80 THR A O 1
ATOM 591 N N . VAL A 1 81 ? -8.939 -4.963 -1.691 1.00 89.44 81 VAL A N 1
ATOM 592 C CA . VAL A 1 81 ? -9.449 -6.216 -1.107 1.00 89.44 81 VAL A CA 1
ATOM 593 C C . VAL A 1 81 ? -9.369 -6.179 0.419 1.00 89.44 81 VAL A C 1
ATOM 595 O O . VAL A 1 81 ? -10.343 -6.504 1.090 1.00 89.44 81 VAL A O 1
ATOM 598 N N . LEU A 1 82 ? -8.242 -5.726 0.975 1.00 87.31 82 LEU A N 1
ATOM 599 C CA . LEU A 1 82 ? -8.061 -5.589 2.421 1.00 87.31 82 LEU A CA 1
ATOM 600 C C . LEU A 1 82 ? -9.009 -4.551 3.039 1.00 87.31 82 LEU A C 1
ATOM 602 O O . LEU A 1 82 ? -9.361 -4.674 4.209 1.00 87.31 82 LEU A O 1
ATOM 606 N N . THR A 1 83 ? -9.474 -3.574 2.254 1.00 84.31 83 THR A N 1
ATOM 607 C CA . THR A 1 83 ? -10.444 -2.568 2.710 1.00 84.31 83 THR A CA 1
ATOM 608 C C . THR A 1 83 ? -11.788 -3.178 3.101 1.00 84.31 83 THR A C 1
ATOM 610 O O . THR A 1 83 ? -12.403 -2.705 4.049 1.00 84.31 83 THR A O 1
ATOM 613 N N . PHE A 1 84 ? -12.213 -4.278 2.475 1.00 84.81 84 PHE A N 1
ATOM 614 C CA . PHE A 1 84 ? -13.446 -4.976 2.868 1.00 84.81 84 PHE A CA 1
ATOM 615 C C . PHE A 1 84 ? -13.377 -5.622 4.258 1.00 84.81 84 PHE A C 1
ATOM 617 O O . PHE A 1 84 ? -14.408 -5.995 4.807 1.00 84.81 84 PHE A O 1
ATOM 624 N N . PHE A 1 85 ? -12.177 -5.765 4.827 1.00 86.25 85 PHE A N 1
ATOM 625 C CA . PHE A 1 85 ? -11.977 -6.300 6.174 1.00 86.25 85 PHE A CA 1
ATOM 626 C C . PHE A 1 85 ? -11.822 -5.202 7.231 1.00 86.25 85 PHE A C 1
ATOM 628 O O . PHE A 1 85 ? -11.712 -5.518 8.417 1.00 86.25 85 PHE A O 1
ATOM 635 N N . LEU A 1 86 ? -11.780 -3.927 6.828 1.00 82.62 86 LEU A N 1
ATOM 636 C CA . LEU A 1 86 ? -11.741 -2.828 7.783 1.00 82.62 86 LEU A CA 1
ATOM 637 C C . LEU A 1 86 ? -13.117 -2.661 8.448 1.00 82.62 86 LEU A C 1
ATOM 639 O O . LEU A 1 86 ? -14.133 -2.683 7.754 1.00 82.62 86 LEU A O 1
ATOM 643 N N . PRO A 1 87 ? -13.160 -2.484 9.780 1.00 79.44 87 PRO A N 1
ATOM 644 C CA . PRO A 1 87 ? -14.405 -2.187 10.468 1.00 79.44 87 PRO A CA 1
ATOM 645 C C . PRO A 1 87 ? -14.921 -0.802 10.068 1.00 79.44 87 PRO A C 1
ATOM 647 O O . PRO A 1 87 ? -14.139 0.125 9.836 1.00 79.44 87 PRO A O 1
ATOM 650 N N . GLU A 1 88 ? -16.245 -0.667 10.003 1.00 78.62 88 GLU A N 1
ATOM 651 C CA . GLU A 1 88 ? -16.8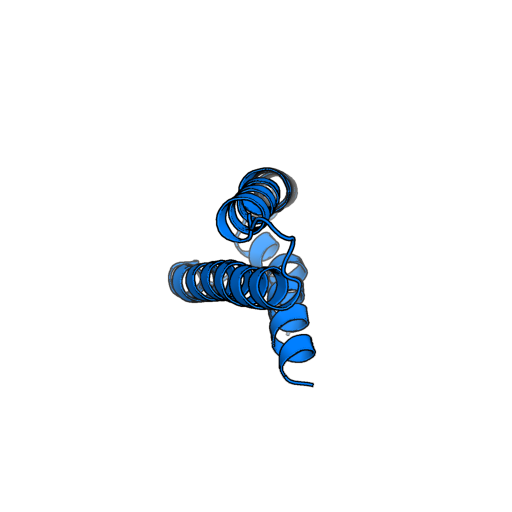83 0.620 9.743 1.00 78.62 88 GLU A CA 1
ATOM 652 C C . GLU A 1 88 ? -16.608 1.599 10.902 1.00 78.62 88 GLU A C 1
ATOM 654 O O . GLU A 1 88 ? -16.660 1.199 12.071 1.00 78.62 88 GLU A O 1
ATOM 659 N N . PRO A 1 89 ? -16.303 2.879 10.610 1.00 72.06 89 PRO A N 1
ATOM 660 C CA . PRO A 1 89 ? -16.168 3.918 11.621 1.00 72.06 89 PRO A CA 1
ATOM 661 C C . PRO A 1 89 ? -17.433 4.029 12.474 1.00 72.06 89 PRO A C 1
ATOM 663 O O . PRO A 1 89 ? -18.546 3.966 11.952 1.00 72.06 89 PRO A O 1
ATOM 666 N N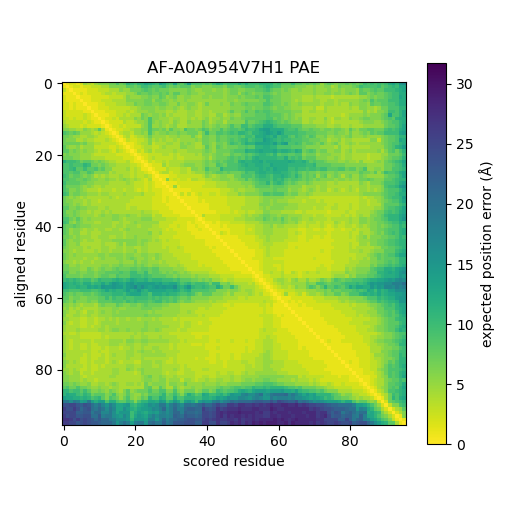 . ALA A 1 90 ? -17.269 4.239 13.782 1.00 65.12 90 ALA A N 1
ATOM 667 C CA . ALA A 1 90 ? -18.399 4.483 14.671 1.00 65.12 90 ALA A CA 1
ATOM 668 C C . 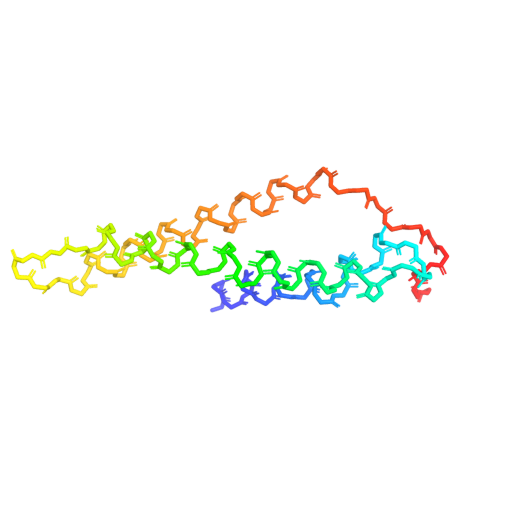ALA A 1 90 ? -19.168 5.741 14.223 1.00 65.12 90 ALA A C 1
ATOM 670 O O . ALA A 1 90 ? -18.572 6.777 13.925 1.00 65.12 90 ALA A O 1
ATOM 671 N N . SER A 1 91 ? -20.500 5.647 14.184 1.00 59.41 91 SER A N 1
ATOM 672 C CA . SER A 1 91 ? -21.420 6.654 13.630 1.00 59.41 91 SER A CA 1
ATOM 673 C C . SER A 1 91 ? -21.317 8.048 14.257 1.00 59.41 91 SER A C 1
ATOM 675 O O . SER A 1 91 ? -21.760 9.019 13.658 1.00 59.41 91 SER A O 1
ATOM 677 N N . GLU A 1 92 ? -20.723 8.159 15.444 1.00 55.41 92 GLU A N 1
ATOM 678 C CA . GLU A 1 92 ? -20.549 9.414 16.185 1.00 55.41 92 GLU A CA 1
ATOM 679 C C . GLU A 1 92 ? -19.487 10.350 15.558 1.00 55.41 92 GLU A C 1
ATOM 681 O O . GLU A 1 92 ? -19.420 11.526 15.898 1.00 55.41 92 GLU A O 1
ATOM 686 N N . ASP A 1 93 ? -18.693 9.850 14.599 1.00 56.75 93 ASP A N 1
ATOM 687 C CA . ASP A 1 93 ? -17.642 10.579 13.864 1.00 56.75 93 ASP A CA 1
ATOM 688 C C . ASP A 1 93 ? -18.017 10.914 12.392 1.00 56.75 93 ASP A C 1
ATOM 690 O O . ASP A 1 93 ? -17.162 11.349 11.603 1.00 56.75 93 ASP A O 1
ATOM 694 N N . LEU A 1 94 ? -19.271 10.693 11.974 1.00 54.81 94 LEU A N 1
ATOM 695 C CA . LEU A 1 94 ? -19.756 11.058 10.636 1.00 54.81 94 LEU A CA 1
ATOM 696 C C . LEU A 1 94 ? -20.391 12.462 10.668 1.00 54.81 94 LEU A C 1
ATOM 698 O O . LEU A 1 94 ? -21.253 12.700 11.509 1.00 54.81 94 LEU A O 1
ATOM 702 N N . PRO A 1 95 ? -20.000 13.406 9.785 1.00 54.44 95 PRO A N 1
ATOM 703 C CA . PRO A 1 95 ? -20.802 14.610 9.589 1.00 54.44 95 PRO A CA 1
ATOM 704 C C . PRO A 1 95 ? -22.173 14.195 9.033 1.00 54.44 95 PRO A C 1
ATOM 706 O O . PRO A 1 95 ? -22.212 13.374 8.115 1.00 54.44 95 PRO A O 1
ATOM 709 N N . GLU A 1 96 ? -23.256 14.725 9.617 1.00 53.38 96 GLU A N 1
ATOM 710 C CA . GLU A 1 96 ? -24.626 14.567 9.094 1.00 53.38 96 GLU A CA 1
ATOM 711 C C . GLU A 1 96 ? -24.734 14.962 7.614 1.00 53.38 96 GLU A C 1
ATOM 713 O O . GLU A 1 96 ? -24.109 15.977 7.213 1.00 53.38 96 GLU A O 1
#

pLDDT: mean 83.96, std 9.38, range [53.38, 94.5]